Protein AF-A0A382GEN7-F1 (afdb_monomer)

Organism: NCBI:txid408172

Nearest PDB structures (foldseek):
  6ll6-assembly1_A  TM=9.854E-01  e=2.627E-04  Escherichia coli
  5zue-assembly1_A  TM=9.466E-01  e=2.456E-04  Mycobacterium tuberculosis H37Rv
  6y1u-assembly1_A  TM=9.323E-01  e=3.681E-04  Mycobacterium tuberculosis CDC1551
  6y1v-assembly1_A  TM=9.414E-01  e=4.820E-04  Mycobacterium tuberculosis CDC1551
  1w5e-assembly7_G  TM=9.530E-01  e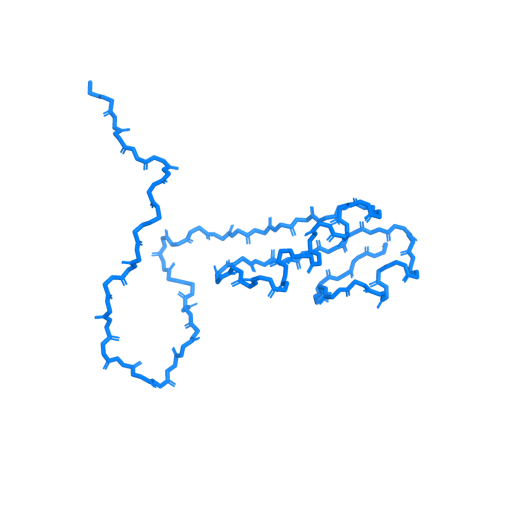=7.727E-04  Methanocaldococcus jannaschii

Structure (mmCIF, N/CA/C/O backbone):
data_AF-A0A382GEN7-F1
#
_entry.id   AF-A0A382GEN7-F1
#
loop_
_atom_site.group_PDB
_atom_site.id
_atom_site.type_symbol
_atom_site.label_atom_id
_atom_site.label_alt_id
_atom_site.label_comp_id
_atom_site.label_asym_id
_atom_site.label_entity_id
_atom_site.label_seq_id
_atom_site.pdbx_PDB_ins_code
_atom_site.Cartn_x
_atom_site.Cartn_y
_atom_site.Cartn_z
_atom_site.occupancy
_atom_site.B_iso_or_equiv
_atom_site.auth_seq_id
_atom_site.auth_comp_id
_atom_site.auth_asym_id
_atom_site.auth_atom_id
_atom_site.pdbx_PDB_model_num
ATOM 1 N N . MET A 1 1 ? -18.381 30.682 13.563 1.00 40.66 1 MET A N 1
ATOM 2 C CA . MET A 1 1 ? -18.592 29.321 14.092 1.00 40.66 1 MET A CA 1
ATOM 3 C C . MET A 1 1 ? -17.624 28.418 13.349 1.00 40.66 1 MET A C 1
ATOM 5 O O . MET A 1 1 ? -17.930 27.961 12.258 1.00 40.66 1 MET A O 1
ATOM 9 N N . VAL A 1 2 ? -16.394 28.326 13.852 1.00 31.20 2 VAL A N 1
ATOM 10 C CA . VAL A 1 2 ? -15.373 27.421 13.317 1.00 31.20 2 VAL A CA 1
ATOM 11 C C . VAL A 1 2 ? -15.645 26.095 14.009 1.00 31.20 2 VAL A C 1
ATOM 13 O O . VAL A 1 2 ? -15.568 26.037 15.232 1.00 31.20 2 VAL A O 1
ATOM 16 N N . LEU A 1 3 ? -16.093 25.089 13.259 1.00 41.16 3 LEU A N 1
ATOM 17 C CA . LEU A 1 3 ? -16.256 23.748 13.806 1.00 41.16 3 LEU A CA 1
ATOM 18 C C . LEU A 1 3 ? -14.856 23.206 14.063 1.00 41.16 3 LEU A C 1
ATOM 20 O O . LEU A 1 3 ? -14.091 22.949 13.133 1.00 41.16 3 LEU A O 1
ATOM 24 N N . GLU A 1 4 ? -14.517 23.128 15.343 1.00 44.44 4 GLU A N 1
ATOM 25 C CA . GLU A 1 4 ? -13.354 22.406 15.803 1.00 44.44 4 GLU A CA 1
ATOM 26 C C . GLU A 1 4 ? -13.443 20.957 15.322 1.00 44.44 4 GLU A C 1
ATOM 28 O O . GLU A 1 4 ? -14.503 20.328 15.342 1.00 44.44 4 GLU A O 1
ATOM 33 N N . ASN A 1 5 ? -12.259 20.444 15.000 1.00 46.41 5 ASN A N 1
ATOM 34 C CA . ASN A 1 5 ? -11.873 19.059 15.195 1.00 46.41 5 ASN A CA 1
ATOM 35 C C . ASN A 1 5 ? -11.893 18.130 13.971 1.00 46.41 5 ASN A C 1
ATOM 37 O O . ASN A 1 5 ? -12.631 17.154 13.890 1.00 46.41 5 ASN A O 1
ATOM 41 N N . SER A 1 6 ? -10.966 18.390 13.047 1.00 48.31 6 SER A N 1
ATOM 42 C CA . SER A 1 6 ? -10.531 17.429 12.027 1.00 48.31 6 SER A CA 1
ATOM 43 C C . SER A 1 6 ? -9.316 16.587 12.462 1.00 48.31 6 SER A C 1
ATOM 45 O O . SER A 1 6 ? -8.682 15.976 11.605 1.00 48.31 6 SER A O 1
ATOM 47 N N . ALA A 1 7 ? -8.930 16.592 13.751 1.00 47.84 7 ALA A N 1
ATOM 48 C CA . ALA A 1 7 ? -7.661 15.989 14.187 1.00 47.84 7 ALA A CA 1
ATOM 49 C C . ALA A 1 7 ? -7.572 15.500 15.655 1.00 47.84 7 ALA A C 1
ATOM 51 O O . ALA A 1 7 ? -6.459 15.265 16.122 1.00 47.84 7 ALA A O 1
ATOM 52 N N . SER A 1 8 ? -8.662 15.315 16.412 1.00 43.50 8 SER A N 1
ATOM 53 C CA . SER A 1 8 ? -8.559 14.677 17.737 1.00 43.50 8 SER A CA 1
ATOM 54 C C . SER A 1 8 ? -8.624 13.160 17.623 1.00 43.50 8 SER A C 1
ATOM 56 O O . SER A 1 8 ? -9.657 12.583 17.277 1.00 43.50 8 SER A O 1
ATOM 58 N N . TRP A 1 9 ? -7.529 12.510 17.983 1.00 64.31 9 TRP A N 1
ATOM 59 C CA . TRP A 1 9 ? -7.511 11.095 18.314 1.00 64.31 9 TRP A CA 1
ATOM 60 C C . TRP A 1 9 ? -7.981 10.959 19.772 1.00 64.31 9 TRP A C 1
ATOM 62 O O . TRP A 1 9 ? -7.172 11.029 20.693 1.00 64.31 9 TRP A O 1
ATOM 72 N N . GLU A 1 10 ? -9.293 10.854 20.004 1.00 51.28 10 GLU A N 1
ATOM 73 C CA . GLU A 1 10 ? -9.805 10.382 21.299 1.00 51.28 10 GLU A CA 1
ATOM 74 C C . GLU A 1 10 ? -10.008 8.863 21.227 1.00 51.28 10 GLU A C 1
ATOM 76 O O . GLU A 1 10 ? -10.638 8.385 20.276 1.00 51.28 10 GLU A O 1
ATOM 81 N N . PRO A 1 11 ? -9.496 8.076 22.193 1.00 45.94 11 PRO A N 1
ATOM 82 C CA . PRO A 1 11 ? -9.764 6.648 22.216 1.00 45.94 11 PRO A CA 1
ATOM 83 C C . PRO A 1 11 ? -11.253 6.444 22.518 1.00 45.94 11 PRO A C 1
ATOM 85 O O . PRO A 1 11 ? -11.788 6.985 23.489 1.00 45.94 11 PRO A O 1
ATOM 88 N N . ALA A 1 12 ? -11.939 5.689 21.659 1.00 54.62 12 ALA A N 1
ATOM 89 C CA . ALA A 1 12 ? -13.347 5.363 21.846 1.00 54.62 12 ALA A CA 1
ATOM 90 C C . ALA A 1 12 ? -13.559 4.705 23.221 1.00 54.62 12 ALA A C 1
ATOM 92 O O . ALA A 1 12 ? -12.784 3.841 23.628 1.00 54.62 12 ALA A O 1
ATOM 93 N N . ARG A 1 13 ? -14.604 5.142 23.934 1.00 53.84 13 ARG A N 1
ATOM 94 C CA . ARG A 1 13 ? -14.963 4.670 25.281 1.00 53.84 13 ARG A CA 1
ATOM 95 C C . ARG A 1 13 ? -15.001 3.138 25.323 1.00 53.84 13 ARG A C 1
ATOM 97 O O . ARG A 1 13 ? -15.667 2.521 24.492 1.00 53.84 13 ARG A O 1
ATOM 104 N N . GLU A 1 14 ? -14.298 2.556 26.295 1.00 47.16 14 GLU A N 1
ATOM 105 C CA . GLU A 1 14 ? -14.230 1.111 26.530 1.00 47.16 14 GLU A CA 1
ATOM 106 C C . GLU A 1 14 ? -15.640 0.519 26.699 1.00 47.16 14 GLU A C 1
ATOM 108 O O . GLU A 1 14 ? -16.350 0.838 27.653 1.00 47.16 14 GLU A O 1
ATOM 113 N N . ASN A 1 15 ? -16.045 -0.354 25.772 1.00 46.25 15 ASN A N 1
ATOM 114 C CA . ASN A 1 15 ? -17.133 -1.303 25.996 1.00 46.25 15 ASN A CA 1
ATOM 115 C C . ASN A 1 15 ? -16.519 -2.631 26.459 1.00 46.25 15 ASN A C 1
ATOM 117 O O . ASN A 1 15 ? -15.623 -3.177 25.815 1.00 46.25 15 ASN A O 1
ATOM 121 N N . LEU A 1 16 ? -17.002 -3.119 27.600 1.00 45.84 16 LEU A N 1
ATOM 122 C CA . LEU A 1 16 ? -16.560 -4.308 28.337 1.00 45.84 16 LEU A CA 1
ATOM 123 C C . LEU A 1 16 ? -16.999 -5.634 27.674 1.00 45.84 16 LEU A C 1
ATOM 125 O O . LEU A 1 16 ? -17.582 -6.478 28.342 1.00 45.84 16 LEU A O 1
ATOM 129 N N . ASP A 1 17 ? -16.692 -5.849 26.393 1.00 46.75 17 ASP A N 1
ATOM 130 C CA . ASP A 1 17 ? -16.929 -7.134 25.708 1.00 46.75 17 ASP A CA 1
ATOM 131 C C . ASP A 1 17 ? -15.602 -7.721 25.196 1.00 46.75 17 ASP A C 1
ATOM 133 O O . ASP A 1 17 ? -15.164 -7.527 24.063 1.00 46.75 17 ASP A O 1
ATOM 137 N N . SER A 1 18 ? -14.910 -8.433 26.086 1.00 46.38 18 SER A N 1
ATOM 138 C CA . SER A 1 18 ? -13.501 -8.836 25.957 1.00 46.38 18 SER A CA 1
ATOM 139 C C . SER A 1 18 ? -13.210 -10.033 25.030 1.00 46.38 18 SER A C 1
ATOM 141 O O . SER A 1 18 ? -12.205 -10.709 25.240 1.00 46.38 18 SER A O 1
ATOM 143 N N . LEU A 1 19 ? -14.037 -10.346 24.022 1.00 45.53 19 LEU A N 1
ATOM 144 C CA . LEU A 1 19 ? -13.841 -11.565 23.206 1.00 45.53 19 LEU A CA 1
ATOM 145 C C . LEU A 1 19 ? -13.863 -11.403 21.678 1.00 45.53 19 LEU A C 1
ATOM 147 O O . LEU A 1 19 ? -13.691 -12.401 20.985 1.00 45.53 19 LEU A O 1
ATOM 151 N N . ASN A 1 20 ? -13.969 -10.192 21.121 1.00 47.12 20 ASN A N 1
ATOM 152 C CA . ASN A 1 20 ? -13.804 -10.009 19.671 1.00 47.12 20 ASN A CA 1
ATOM 153 C C . ASN A 1 20 ? -13.155 -8.655 19.337 1.00 47.12 20 ASN A C 1
ATOM 155 O O . ASN A 1 20 ? -13.812 -7.684 18.978 1.00 47.12 20 ASN A O 1
ATOM 159 N N . MET A 1 21 ? -11.830 -8.576 19.484 1.00 44.28 21 MET A N 1
ATOM 160 C CA . MET A 1 21 ? -11.040 -7.357 19.257 1.00 44.28 21 MET A CA 1
ATOM 161 C C . MET A 1 21 ? -10.677 -7.152 17.771 1.00 44.28 21 MET A C 1
ATOM 163 O O . MET A 1 21 ? -9.517 -6.962 17.410 1.00 44.28 21 MET A O 1
ATOM 167 N N . MET A 1 22 ? -11.672 -7.180 16.885 1.00 52.03 22 MET A N 1
ATOM 168 C CA . MET A 1 22 ? -11.552 -6.565 15.561 1.00 52.03 22 MET A CA 1
ATOM 169 C C . MET A 1 22 ? -12.624 -5.484 15.473 1.00 52.03 22 MET A C 1
ATOM 171 O O . MET A 1 22 ? -13.797 -5.809 15.638 1.00 52.03 22 MET A O 1
ATOM 175 N N . PRO A 1 23 ? -12.256 -4.206 15.265 1.00 56.12 23 PRO A N 1
ATOM 176 C CA . PRO A 1 23 ? -13.251 -3.168 15.058 1.00 56.12 23 PRO A CA 1
ATOM 177 C C . PRO A 1 23 ? -14.036 -3.540 13.800 1.00 56.12 23 PRO A C 1
ATOM 179 O O . PRO A 1 23 ? -13.485 -3.523 12.697 1.00 56.12 23 PRO A O 1
ATOM 182 N N . GLU A 1 24 ? -15.300 -3.936 13.960 1.00 58.22 24 GLU A N 1
ATOM 183 C CA . GLU A 1 24 ? -16.199 -4.046 12.818 1.00 58.22 24 GLU A CA 1
ATOM 184 C C . GLU A 1 24 ? -16.259 -2.673 12.148 1.00 58.22 24 GLU A C 1
ATOM 186 O O . GLU A 1 24 ? -16.390 -1.643 12.816 1.00 58.22 24 GLU A O 1
ATOM 191 N N . VAL A 1 25 ? -16.128 -2.652 10.822 1.00 63.00 25 VAL A N 1
ATOM 192 C CA . VAL A 1 25 ? -16.304 -1.439 10.020 1.00 63.00 25 VAL A CA 1
ATOM 193 C C . VAL A 1 25 ? -17.779 -1.045 10.119 1.00 63.00 25 VAL A C 1
ATOM 195 O O . VAL A 1 25 ? -18.614 -1.477 9.329 1.00 63.00 25 VAL A O 1
ATOM 198 N N . GLY A 1 26 ? -18.109 -0.290 11.165 1.00 67.31 26 GLY A N 1
ATOM 199 C CA . GLY A 1 26 ? -19.461 0.164 11.451 1.00 67.31 26 GLY A CA 1
ATOM 200 C C . GLY A 1 26 ? -19.947 1.185 10.426 1.00 67.31 26 GLY A C 1
ATOM 201 O O . GLY A 1 26 ? -19.165 1.897 9.790 1.00 67.31 26 GLY A O 1
ATOM 202 N N . VAL A 1 27 ? -21.269 1.286 10.282 1.00 71.31 27 VAL A N 1
ATOM 203 C CA . VAL A 1 27 ? -21.907 2.302 9.437 1.00 71.31 27 VAL A CA 1
ATOM 204 C C . VAL A 1 27 ? -21.472 3.694 9.909 1.00 71.31 27 VAL A C 1
ATOM 206 O O . VAL A 1 27 ? -21.684 4.055 11.063 1.00 71.31 27 VAL A O 1
ATOM 209 N N . GLY A 1 28 ? -20.857 4.471 9.015 1.00 76.38 28 GLY A N 1
ATOM 210 C CA . GLY A 1 28 ? -20.347 5.816 9.309 1.00 76.38 28 GLY A CA 1
ATOM 211 C C . GLY A 1 28 ? -18.848 5.893 9.622 1.00 76.38 28 GLY A C 1
ATOM 212 O O . GLY A 1 28 ? -18.325 6.999 9.731 1.00 76.38 28 GLY A O 1
ATOM 213 N N . VAL A 1 29 ? -18.138 4.761 9.709 1.00 80.69 29 VAL A N 1
ATOM 214 C CA . VAL A 1 29 ? -16.669 4.748 9.805 1.00 80.69 29 VAL A CA 1
ATOM 215 C C . VAL A 1 29 ? -16.063 4.902 8.400 1.00 80.69 29 VAL A C 1
ATOM 217 O O . VAL A 1 29 ? -16.475 4.188 7.480 1.00 80.69 29 VAL A O 1
ATOM 220 N N . PRO A 1 30 ? -15.101 5.821 8.182 1.00 82.19 30 PRO A N 1
ATOM 221 C CA . PRO A 1 30 ? -14.476 5.993 6.875 1.00 82.19 30 PRO A CA 1
ATOM 222 C C . PRO A 1 30 ? -13.656 4.757 6.486 1.00 82.19 30 PRO A C 1
ATOM 224 O O . PRO A 1 30 ? -12.857 4.253 7.272 1.00 82.19 30 PRO A O 1
ATOM 227 N N . ASN A 1 31 ? -13.815 4.300 5.241 1.00 86.88 31 ASN A N 1
ATOM 228 C CA . ASN A 1 31 ? -12.956 3.264 4.673 1.00 86.88 31 ASN A CA 1
ATOM 229 C C . ASN A 1 31 ? -11.654 3.903 4.173 1.00 86.88 31 ASN A C 1
ATOM 231 O O . ASN A 1 31 ? -11.668 4.673 3.210 1.00 86.88 31 ASN A O 1
ATOM 235 N N . ILE A 1 32 ? -10.541 3.591 4.836 1.00 90.50 32 ILE A N 1
ATOM 236 C CA . ILE A 1 32 ? -9.233 4.168 4.529 1.00 90.50 32 ILE A CA 1
ATOM 237 C C . ILE A 1 32 ? -8.348 3.102 3.885 1.00 90.50 32 ILE A C 1
ATOM 239 O O . ILE A 1 32 ? -8.034 2.077 4.491 1.00 90.50 32 ILE A O 1
ATOM 243 N N . LYS A 1 33 ? -7.892 3.391 2.663 1.00 93.00 33 LYS A N 1
ATOM 244 C CA . LYS A 1 33 ? -6.930 2.570 1.920 1.00 93.00 33 LYS A CA 1
ATOM 245 C C . LYS A 1 33 ? -5.664 3.376 1.656 1.00 93.00 33 LYS A C 1
ATOM 247 O O . LYS A 1 33 ? -5.732 4.469 1.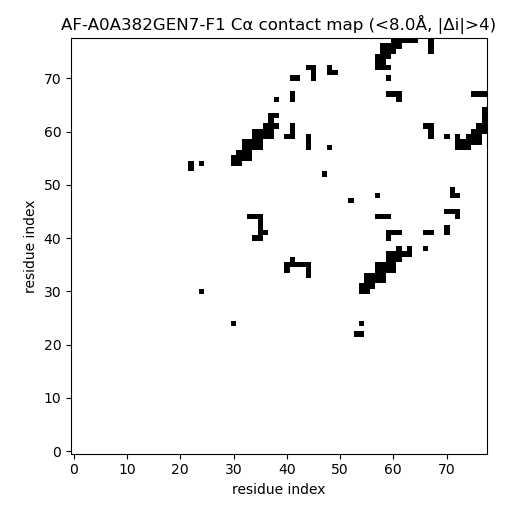098 1.00 93.00 33 LYS A O 1
ATOM 252 N N . VAL A 1 34 ? -4.512 2.831 2.030 1.00 94.25 34 VAL A N 1
ATOM 253 C CA . VAL A 1 34 ? -3.200 3.463 1.838 1.00 94.25 34 VAL A CA 1
ATOM 254 C C . VAL A 1 34 ? -2.401 2.667 0.814 1.00 94.25 34 VAL A C 1
ATOM 256 O O . VAL A 1 34 ? -2.147 1.478 1.003 1.00 94.25 34 VAL A O 1
ATOM 259 N N . LEU A 1 35 ? -2.001 3.330 -0.273 1.00 96.75 35 LEU A N 1
ATOM 260 C CA . LEU A 1 35 ? -1.253 2.734 -1.379 1.00 96.75 35 LEU A CA 1
ATOM 261 C C . LEU A 1 35 ? 0.177 3.284 -1.408 1.00 96.75 35 LEU A C 1
ATOM 263 O O . LEU A 1 35 ? 0.393 4.486 -1.550 1.00 96.75 35 LEU A O 1
ATOM 267 N N . GLY A 1 36 ? 1.158 2.392 -1.313 1.00 96.75 36 GLY A N 1
ATOM 268 C CA . GLY A 1 36 ? 2.578 2.705 -1.441 1.00 96.75 36 GLY A CA 1
ATOM 269 C C . GLY A 1 36 ? 3.067 2.364 -2.835 1.00 96.75 36 GLY A C 1
ATOM 270 O O . GLY A 1 36 ? 3.113 1.189 -3.184 1.00 96.75 36 GLY A O 1
ATOM 271 N N . ILE A 1 37 ? 3.453 3.373 -3.616 1.00 97.69 37 ILE A N 1
ATOM 272 C CA . ILE A 1 37 ? 3.919 3.179 -4.993 1.00 97.69 37 ILE A CA 1
ATOM 273 C C . ILE A 1 37 ? 5.454 3.183 -5.053 1.00 97.69 37 ILE A C 1
ATOM 275 O O . ILE A 1 37 ? 6.110 4.046 -4.462 1.00 97.69 37 ILE A O 1
ATOM 279 N N . GLY A 1 38 ? 6.038 2.233 -5.784 1.00 96.00 38 GLY A N 1
ATOM 280 C CA . GLY A 1 38 ? 7.485 2.126 -5.973 1.00 96.00 38 GLY A CA 1
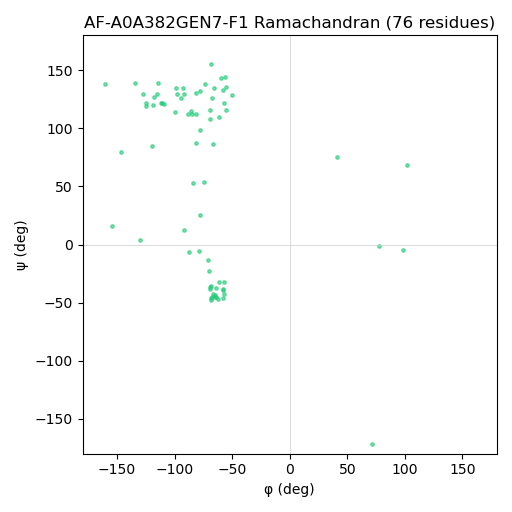ATOM 281 C C . GLY A 1 38 ? 8.233 1.662 -4.717 1.00 96.00 38 GLY A C 1
ATOM 282 O O . GLY A 1 38 ? 7.633 1.278 -3.710 1.00 96.00 38 GLY A O 1
ATOM 283 N N . GLY A 1 39 ? 9.569 1.709 -4.750 1.00 96.00 39 GLY A N 1
ATOM 284 C CA . GLY A 1 39 ? 10.404 1.238 -3.634 1.00 96.00 39 GLY A CA 1
ATOM 285 C C . GLY A 1 39 ? 10.267 2.081 -2.359 1.00 96.00 39 GLY A C 1
ATOM 286 O O . GLY A 1 39 ? 10.140 1.542 -1.262 1.00 96.00 39 GLY A O 1
ATOM 287 N N . GLY A 1 40 ? 10.230 3.412 -2.495 1.00 96.06 40 GLY A N 1
ATOM 288 C CA . GLY A 1 40 ? 10.043 4.317 -1.355 1.00 96.06 40 GLY A CA 1
ATOM 289 C C . GLY A 1 40 ? 8.669 4.160 -0.699 1.00 96.06 40 GLY A C 1
ATOM 290 O O . GLY A 1 40 ? 8.580 4.041 0.523 1.00 96.06 40 GLY A O 1
ATOM 291 N N . GLY A 1 41 ? 7.608 4.084 -1.512 1.00 96.50 41 GLY A N 1
ATOM 292 C CA . GLY A 1 41 ? 6.246 3.861 -1.033 1.00 96.50 41 GLY A CA 1
ATOM 293 C C . GLY A 1 41 ? 6.080 2.497 -0.368 1.00 96.50 41 GLY A C 1
ATOM 294 O O . GLY A 1 41 ? 5.548 2.428 0.735 1.00 96.50 41 GLY A O 1
ATOM 295 N N . SER A 1 42 ? 6.607 1.428 -0.973 1.00 95.62 42 SER A N 1
ATOM 296 C CA . SER A 1 42 ? 6.572 0.079 -0.387 1.00 95.62 42 SER A CA 1
ATOM 297 C C . SER A 1 42 ? 7.235 0.040 0.996 1.00 95.62 42 SER A C 1
ATOM 299 O O . SER A 1 42 ? 6.678 -0.535 1.927 1.00 95.62 42 SER A O 1
ATOM 301 N N . ASN A 1 43 ? 8.379 0.712 1.174 1.00 94.69 43 ASN A N 1
ATOM 302 C CA . ASN A 1 43 ? 9.047 0.813 2.476 1.00 94.69 43 ASN A CA 1
ATOM 303 C C . ASN A 1 43 ? 8.207 1.591 3.506 1.00 94.69 43 ASN A C 1
ATOM 305 O O . ASN A 1 43 ? 8.084 1.165 4.654 1.00 94.69 43 ASN A O 1
ATOM 309 N N . ALA A 1 44 ? 7.600 2.711 3.104 1.00 95.00 44 ALA A N 1
ATOM 310 C CA . ALA A 1 44 ? 6.742 3.498 3.989 1.00 95.00 44 ALA A CA 1
ATOM 311 C C . ALA A 1 44 ? 5.521 2.690 4.456 1.00 95.00 44 ALA A C 1
ATOM 313 O O . ALA A 1 44 ? 5.232 2.637 5.650 1.00 95.00 44 ALA A O 1
ATOM 314 N N . VAL A 1 45 ? 4.844 2.006 3.532 1.00 94.94 45 VAL A N 1
ATOM 315 C CA . VAL A 1 45 ? 3.662 1.196 3.849 1.00 94.94 45 VAL A CA 1
ATOM 316 C C . VAL A 1 45 ? 4.028 -0.040 4.668 1.00 94.94 45 VAL A C 1
ATOM 318 O O . VAL A 1 45 ? 3.312 -0.349 5.613 1.00 94.94 45 VAL A O 1
ATOM 321 N N . SER A 1 46 ? 5.176 -0.682 4.425 1.00 93.25 46 SER A N 1
ATOM 322 C CA . SER A 1 46 ? 5.684 -1.748 5.304 1.00 93.25 46 SER A CA 1
ATOM 323 C C . SER A 1 46 ? 5.877 -1.282 6.753 1.00 93.25 46 SER A C 1
ATOM 325 O O . SER A 1 46 ? 5.592 -2.036 7.682 1.00 93.25 46 SER A O 1
ATOM 327 N N . ARG A 1 47 ? 6.347 -0.045 6.977 1.00 92.69 47 ARG A N 1
ATOM 328 C CA . ARG A 1 47 ? 6.479 0.520 8.334 1.00 92.69 47 ARG A CA 1
ATOM 329 C C . ARG A 1 47 ? 5.116 0.774 8.970 1.00 92.69 47 ARG A C 1
ATOM 331 O O . ARG A 1 47 ? 4.880 0.311 10.081 1.00 92.69 47 ARG A O 1
ATOM 338 N N . MET A 1 48 ? 4.205 1.409 8.231 1.00 91.94 48 MET A N 1
ATOM 339 C CA . MET A 1 48 ? 2.833 1.647 8.695 1.00 91.94 48 MET A CA 1
ATOM 340 C C . MET A 1 48 ? 2.108 0.337 9.038 1.00 91.94 48 MET A C 1
ATOM 342 O O . MET A 1 48 ? 1.413 0.253 10.045 1.00 91.94 48 MET A O 1
ATOM 346 N N . TYR A 1 49 ? 2.319 -0.709 8.236 1.00 91.44 49 TYR A N 1
ATOM 347 C CA . TYR A 1 49 ? 1.732 -2.028 8.458 1.00 91.44 49 TYR A CA 1
ATOM 34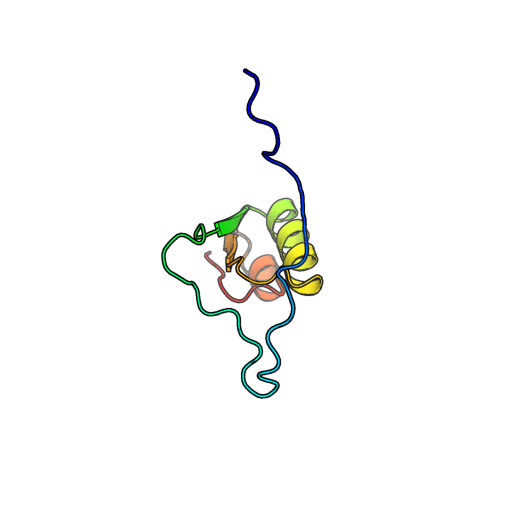8 C C . TYR A 1 49 ? 2.232 -2.687 9.753 1.00 91.44 49 TYR A C 1
ATOM 350 O O . TYR A 1 49 ? 1.455 -3.330 10.457 1.00 91.44 49 TYR A O 1
ATOM 358 N N . LYS A 1 50 ? 3.512 -2.504 10.105 1.00 90.12 50 LYS A N 1
ATOM 359 C CA . LYS A 1 50 ? 4.095 -3.028 11.355 1.00 90.12 50 LYS A CA 1
ATOM 360 C C . LYS A 1 50 ? 3.553 -2.333 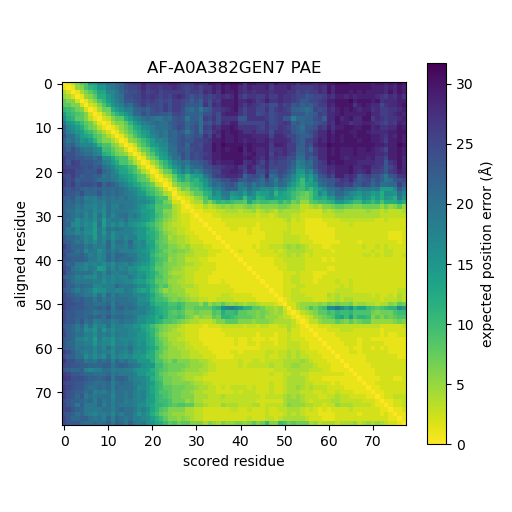12.596 1.00 90.12 50 LYS A C 1
ATOM 362 O O . LYS A 1 50 ? 3.348 -2.990 13.611 1.00 90.12 50 LYS A O 1
ATOM 367 N N . GLU A 1 51 ? 3.296 -1.034 12.497 1.00 85.00 51 GLU A N 1
ATOM 368 C CA . GLU A 1 51 ? 2.720 -0.227 13.578 1.00 85.00 51 GLU A CA 1
ATOM 369 C C . GLU A 1 51 ? 1.194 -0.421 13.716 1.00 85.00 51 GLU A C 1
ATOM 371 O O . GLU A 1 51 ? 0.608 0.064 14.678 1.00 85.00 51 GLU A O 1
ATOM 376 N N . LYS A 1 52 ? 0.571 -1.188 12.801 1.00 68.75 52 LYS A N 1
ATOM 377 C CA . LYS A 1 52 ? -0.833 -1.641 12.794 1.00 68.75 52 LYS A CA 1
ATOM 378 C C . LYS A 1 52 ? -1.834 -0.568 13.228 1.00 68.75 52 LYS A C 1
ATOM 380 O O . LYS A 1 52 ? -2.423 -0.663 14.304 1.00 68.75 52 LYS A O 1
ATOM 385 N N . LEU A 1 53 ? -2.116 0.395 12.349 1.00 77.31 53 LEU A N 1
ATOM 386 C CA . LEU A 1 53 ? -3.283 1.256 12.544 1.00 77.31 53 LEU A CA 1
ATOM 387 C C . LEU A 1 53 ? -4.565 0.433 12.325 1.00 77.31 53 LEU A C 1
ATOM 389 O O . LEU A 1 53 ? -4.786 -0.059 11.212 1.00 77.31 53 LEU A O 1
ATOM 393 N N . PRO A 1 54 ? -5.411 0.253 13.357 1.00 69.38 54 PRO A N 1
ATOM 394 C CA . PRO A 1 54 ? -6.680 -0.436 13.187 1.00 69.38 54 PRO A CA 1
ATOM 395 C C . PRO A 1 54 ? -7.539 0.309 12.153 1.00 69.38 54 PRO A C 1
ATOM 397 O O . PRO A 1 54 ? -7.534 1.537 12.107 1.00 69.38 54 PRO A O 1
ATOM 400 N N . VAL A 1 55 ? -8.291 -0.443 11.339 1.00 82.31 55 VAL A N 1
ATOM 401 C CA . VAL A 1 55 ? -9.235 0.059 10.308 1.00 82.31 55 VAL A CA 1
ATOM 402 C C . VAL A 1 55 ? -8.594 0.554 8.994 1.00 82.31 55 VAL A C 1
ATOM 404 O O . VAL A 1 55 ? -9.310 0.895 8.057 1.00 82.31 55 VAL A O 1
ATOM 407 N N . VAL A 1 56 ? -7.264 0.534 8.854 1.00 88.62 56 VAL A N 1
ATOM 408 C CA . VAL A 1 56 ? -6.602 0.895 7.585 1.00 88.62 56 VAL A CA 1
ATOM 409 C C . VAL A 1 56 ? -6.247 -0.347 6.773 1.00 88.62 56 VAL A C 1
ATOM 411 O O . VAL A 1 56 ? -5.585 -1.264 7.260 1.00 88.62 56 VAL A O 1
ATOM 414 N N . GLU A 1 57 ? -6.630 -0.352 5.498 1.00 91.62 57 GLU A N 1
ATOM 415 C CA . GLU A 1 57 ? -6.141 -1.337 4.538 1.00 91.62 57 GLU A CA 1
ATOM 416 C C . GLU A 1 57 ? -4.901 -0.818 3.804 1.00 91.62 57 GLU A C 1
ATOM 418 O O . GLU A 1 57 ? -4.869 0.307 3.300 1.00 91.62 57 GLU A O 1
ATOM 423 N N . TYR A 1 58 ? -3.887 -1.668 3.682 1.00 93.94 58 TYR A N 1
ATOM 424 C CA . TYR A 1 58 ? -2.602 -1.307 3.096 1.00 93.94 58 TYR A CA 1
ATOM 425 C C . TYR A 1 58 ? -2.347 -2.061 1.795 1.00 93.94 58 TYR A C 1
ATOM 427 O O . TYR A 1 58 ? -2.588 -3.265 1.709 1.00 93.94 58 TYR A O 1
ATOM 435 N N . TYR A 1 59 ? -1.799 -1.351 0.813 1.00 96.06 59 TYR A N 1
ATOM 436 C CA . TYR A 1 59 ? -1.484 -1.858 -0.517 1.00 96.06 59 TYR A CA 1
ATOM 437 C C . TYR A 1 59 ? -0.079 -1.408 -0.928 1.00 96.06 59 TYR A C 1
ATOM 439 O O . TYR A 1 59 ? 0.294 -0.253 -0.722 1.00 96.06 59 TYR A O 1
ATOM 447 N N . ALA A 1 60 ? 0.690 -2.297 -1.551 1.00 97.25 60 ALA A N 1
ATOM 448 C CA . ALA A 1 60 ? 1.965 -1.970 -2.182 1.00 97.25 60 ALA A CA 1
ATOM 449 C C . ALA A 1 60 ? 1.871 -2.200 -3.693 1.00 97.25 60 ALA A C 1
ATOM 451 O O . ALA A 1 60 ? 1.440 -3.264 -4.137 1.00 97.25 60 ALA A O 1
ATOM 452 N N . VAL A 1 61 ? 2.271 -1.203 -4.478 1.00 97.94 61 VAL A N 1
ATOM 453 C CA . VAL A 1 61 ? 2.247 -1.257 -5.942 1.00 97.94 61 VAL A CA 1
ATOM 454 C C . VAL A 1 61 ? 3.634 -0.946 -6.463 1.00 97.94 61 VAL A C 1
ATOM 456 O O . VAL A 1 61 ? 4.175 0.129 -6.198 1.00 97.94 61 VAL A O 1
ATOM 459 N N . ASN A 1 62 ? 4.246 -1.877 -7.182 1.00 97.31 62 ASN A N 1
ATOM 460 C CA . ASN A 1 62 ? 5.599 -1.668 -7.673 1.00 97.31 62 ASN A CA 1
ATOM 461 C C . ASN A 1 62 ? 5.912 -2.603 -8.840 1.00 97.31 62 ASN A C 1
ATOM 463 O O . ASN A 1 62 ? 5.638 -3.792 -8.765 1.00 97.31 62 ASN A O 1
ATOM 467 N N . THR A 1 63 ? 6.577 -2.088 -9.868 1.00 97.75 63 THR A N 1
ATOM 468 C CA . THR A 1 63 ? 7.037 -2.907 -10.998 1.00 97.75 63 THR A CA 1
ATOM 469 C C . THR A 1 63 ? 8.181 -3.848 -10.601 1.00 97.75 63 THR A C 1
ATOM 471 O O . THR A 1 63 ? 8.406 -4.876 -11.240 1.00 97.75 63 THR A O 1
ATOM 474 N N . ASP A 1 64 ? 8.908 -3.522 -9.526 1.00 96.56 64 ASP A N 1
ATOM 475 C CA . ASP A 1 64 ? 9.932 -4.387 -8.941 1.00 96.56 64 ASP A CA 1
ATOM 476 C C . ASP A 1 64 ? 9.296 -5.511 -8.102 1.00 96.56 64 ASP A C 1
ATOM 478 O O . ASP A 1 64 ? 8.951 -5.348 -6.924 1.00 96.56 64 ASP A O 1
ATOM 482 N N . SER A 1 65 ? 9.188 -6.687 -8.722 1.00 94.88 65 SER A N 1
ATOM 483 C CA . SER A 1 65 ? 8.658 -7.908 -8.107 1.00 94.88 65 SER A CA 1
ATOM 484 C C . SER A 1 65 ? 9.465 -8.394 -6.899 1.00 94.88 65 SER A C 1
ATOM 486 O O . SER A 1 65 ? 8.882 -8.935 -5.956 1.00 94.88 65 SER A O 1
ATOM 488 N N . GLN A 1 66 ? 10.786 -8.182 -6.874 1.00 94.75 66 GLN A N 1
ATOM 489 C CA . GLN A 1 66 ? 11.622 -8.578 -5.737 1.00 94.75 66 GLN A CA 1
ATOM 490 C C . GLN A 1 66 ? 11.319 -7.700 -4.526 1.00 94.75 66 GLN A C 1
ATOM 492 O O . GLN A 1 66 ? 11.284 -8.183 -3.392 1.00 94.75 66 GLN A O 1
ATOM 497 N N . HIS A 1 67 ? 11.078 -6.412 -4.767 1.00 94.81 67 HIS A N 1
ATOM 498 C CA . HIS A 1 67 ? 10.697 -5.477 -3.721 1.00 94.81 67 HIS A CA 1
ATOM 499 C C . HIS A 1 67 ? 9.305 -5.794 -3.170 1.00 94.81 67 HIS A C 1
ATOM 501 O O . HIS A 1 67 ? 9.139 -5.845 -1.952 1.00 94.81 67 HIS A O 1
ATOM 507 N N . LEU A 1 68 ? 8.325 -6.072 -4.040 1.00 95.31 68 LEU A N 1
ATOM 508 C CA . LEU A 1 68 ? 6.999 -6.514 -3.597 1.00 95.31 68 LEU A CA 1
ATOM 509 C C . LEU A 1 68 ? 7.086 -7.786 -2.760 1.00 95.31 68 LEU A C 1
ATOM 511 O O . LEU A 1 68 ? 6.504 -7.834 -1.683 1.00 95.31 68 LEU A O 1
ATOM 515 N N . PHE A 1 69 ? 7.849 -8.790 -3.198 1.00 93.62 69 PHE A N 1
ATOM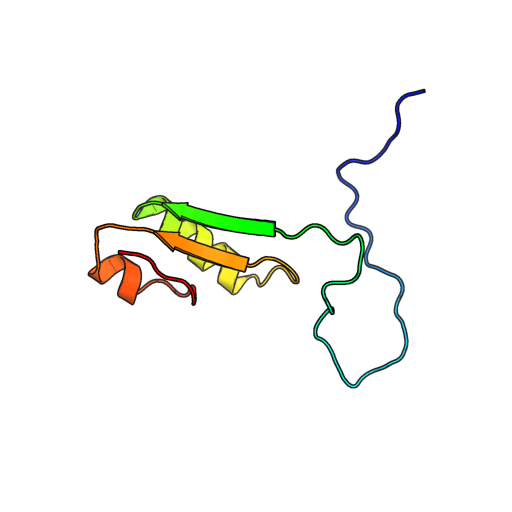 516 C CA . PHE A 1 69 ? 7.997 -10.048 -2.463 1.00 93.62 69 PHE A CA 1
ATOM 517 C C . PHE A 1 69 ? 8.521 -9.850 -1.031 1.00 93.62 69 PHE A C 1
ATOM 519 O O . PHE A 1 69 ? 8.141 -10.586 -0.124 1.00 93.62 69 PHE A O 1
ATOM 526 N N . ARG A 1 70 ? 9.367 -8.836 -0.816 1.00 92.56 70 ARG A N 1
ATOM 527 C CA . ARG A 1 70 ? 9.930 -8.478 0.496 1.00 92.56 70 ARG A CA 1
ATOM 528 C C . ARG A 1 70 ? 9.056 -7.510 1.303 1.00 92.56 70 ARG A C 1
ATOM 530 O O . ARG A 1 70 ? 9.403 -7.202 2.439 1.00 92.56 70 ARG A O 1
ATOM 537 N N . CYS A 1 71 ? 7.972 -6.989 0.730 1.00 92.50 71 CYS A N 1
ATOM 538 C CA . CYS A 1 71 ? 7.083 -6.046 1.400 1.00 92.50 71 CYS A CA 1
ATOM 539 C C . CYS A 1 71 ? 6.156 -6.783 2.378 1.00 92.50 71 CYS A C 1
ATOM 541 O O . CYS A 1 71 ? 5.517 -7.773 2.016 1.00 92.50 71 CYS A O 1
ATOM 543 N N . ASP A 1 72 ? 6.054 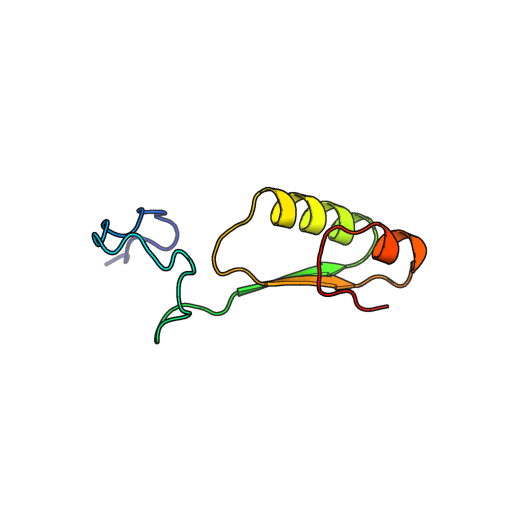-6.268 3.607 1.00 91.81 72 ASP A N 1
ATOM 544 C CA . ASP A 1 72 ? 5.289 -6.883 4.703 1.00 91.81 72 ASP A CA 1
ATOM 545 C C . ASP A 1 72 ? 3.764 -6.802 4.494 1.00 91.81 72 ASP A C 1
ATOM 547 O O . ASP A 1 72 ? 2.992 -7.478 5.168 1.00 91.81 72 ASP A O 1
ATOM 551 N N . VAL A 1 73 ? 3.327 -5.974 3.546 1.00 91.81 73 VAL A N 1
ATOM 552 C CA . VAL A 1 73 ? 1.922 -5.702 3.239 1.00 91.81 73 VAL A CA 1
ATOM 553 C C . VAL A 1 73 ? 1.276 -6.890 2.522 1.00 91.81 73 VAL A C 1
ATOM 555 O O . VAL A 1 73 ? 1.860 -7.462 1.602 1.00 91.81 73 VAL A O 1
ATOM 558 N N . ALA A 1 74 ? 0.041 -7.233 2.901 1.00 87.00 74 ALA A N 1
ATOM 559 C CA . ALA A 1 74 ? -0.695 -8.358 2.320 1.00 87.00 74 ALA A CA 1
ATOM 560 C C . ALA A 1 74 ? -1.090 -8.130 0.850 1.00 87.00 74 ALA A C 1
ATOM 562 O O . ALA A 1 74 ? -0.904 -9.015 0.012 1.00 87.00 74 ALA A O 1
ATOM 563 N N . HIS A 1 75 ? -1.617 -6.946 0.523 1.00 93.75 75 HIS A N 1
ATOM 564 C CA . HIS A 1 75 ? -2.052 -6.619 -0.832 1.00 93.75 75 HIS A CA 1
ATOM 565 C C . HIS A 1 75 ? -0.891 -6.043 -1.646 1.00 93.75 75 HIS A C 1
ATOM 567 O O . HIS A 1 75 ? -0.413 -4.941 -1.379 1.00 93.75 75 HIS A O 1
ATOM 573 N N . ARG A 1 76 ? -0.437 -6.797 -2.650 1.00 95.12 76 ARG A N 1
ATOM 574 C CA . ARG A 1 76 ? 0.694 -6.443 -3.517 1.00 95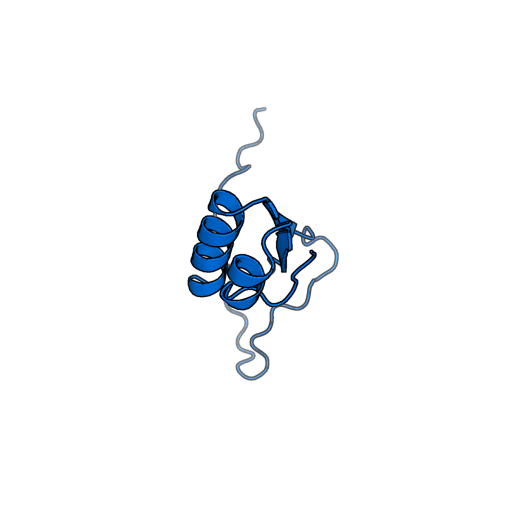.12 76 ARG A CA 1
ATOM 575 C C . ARG A 1 76 ? 0.283 -6.528 -4.979 1.00 95.12 76 ARG A C 1
ATOM 577 O O . ARG A 1 76 ? -0.269 -7.545 -5.391 1.00 95.12 76 ARG A O 1
ATOM 584 N N . ILE A 1 77 ? 0.557 -5.474 -5.740 1.00 96.00 77 ILE A N 1
ATOM 585 C CA . ILE A 1 77 ? 0.195 -5.350 -7.155 1.00 96.00 77 ILE A CA 1
ATOM 586 C C . ILE A 1 77 ? 1.467 -5.040 -7.947 1.00 96.00 77 ILE A C 1
ATOM 588 O O . ILE A 1 77 ? 2.143 -4.056 -7.648 1.00 96.00 77 ILE A O 1
ATOM 592 N N . ALA A 1 78 ? 1.789 -5.902 -8.911 1.00 91.06 78 ALA A N 1
ATOM 593 C CA . ALA A 1 78 ? 2.943 -5.760 -9.798 1.00 91.06 78 ALA A CA 1
ATOM 594 C C . ALA A 1 78 ? 2.586 -4.970 -11.061 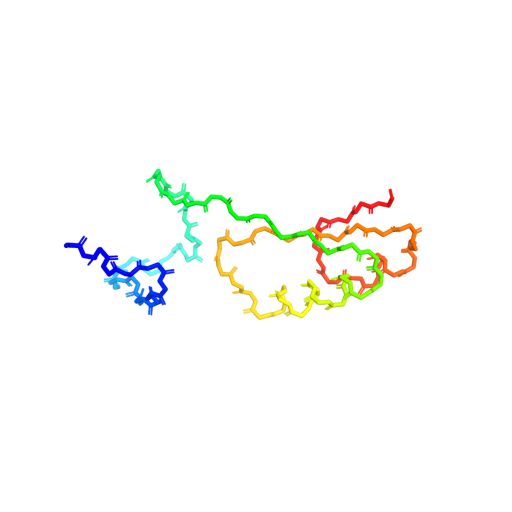1.00 91.06 78 ALA A C 1
ATOM 596 O O . ALA A 1 78 ? 1.493 -5.239 -11.610 1.00 91.06 78 ALA A O 1
#

pLDDT: mean 77.11, std 21.08, range [31.2, 97.94]

Radius of gyration: 16.28 Å; Cα contacts (8 Å, |Δi|>4): 93; chains: 1; bounding box: 34×41×39 Å

Solvent-accessible surface area (backbone atoms only — not comparable to full-atom values): 5169 Å² total; per-residue (Å²): 136,81,84,81,75,95,76,77,88,70,82,76,81,87,74,97,66,96,83,64,98,61,86,70,89,48,96,90,60,80,87,44,74,48,77,12,58,42,72,69,25,29,54,52,42,30,53,51,57,73,72,55,61,83,80,57,46,55,34,31,37,27,85,52,60,72,57,53,73,72,38,76,45,86,43,69,46,108

InterPro domains:
  IPR036525 Tubulin/FtsZ, GTPase domain superfamily [G3DSA:3.40.50.1440] (27-78)
  IPR036525 Tubulin/FtsZ, GTPase domain superfamily [SSF52490] (29-76)
  IPR045061 Tubulin-like protein FtsZ/CetZ [PTHR30314] (25-77)

Secondary structure (DSSP, 8-state):
-----SS--PPPP----TT--S----TT---EEEEEEHHHHHHHHHHHHHTT-TTEEEEEE-S-HHHHHT---SEEE-

Foldseek 3Di:
DPDDDPDDPDPPDDDPPPDDPAPDCDPPRDQAEQEQEELVRLVVQLVVVVVDDHRYAYAYEYPPPVSQVPRPHPHYHD

Sequence (78 aa):
MVLENSASWEPARENLDSLNMMPEVGVGVPNIKVLGIGGGGSNAVSRMYKEKLPVVEYYAVNTDSQHLFRCDVAHRIA

Mean predicted aligned error: 12.29 Å